Protein AF-A0AAP3A4W0-F1 (afdb_monomer_lite)

Foldseek 3Di:
DEDELPDDLVVLVVCLVVDLEYEYAQDDVRVDPPDPVVVVSLVVNVCVQCVVPNGNRAYEYELQPDPVSVVPHRHPYYDNDDD

pLDDT: mean 95.76, std 7.37, range [51.03, 98.81]

Sequence (83 aa):
PVWHLHESIDRLIELCREWPRVCFGSSGEYAAIRTAHWHRRMQDAFEAIYCRHNFKTAVHGLRMLDGRVLGNYPLATADSTNL

Radius of gyration: 11.64 Å; chains: 1; bounding box: 35×23×29 Å

Secondary structure (DSSP, 8-state):
-EEETTS-HHHHHHHHHH-SEEEEE--GGG-STTSHHHHHHHHHHHIIIIIIS----EEEEET---HHHHTTS--SEE-----

Structure (mmCIF, N/CA/C/O backbone):
data_AF-A0AAP3A4W0-F1
#
_entry.id   AF-A0AAP3A4W0-F1
#
loop_
_atom_site.group_PDB
_atom_site.id
_atom_site.type_symbol
_atom_site.label_atom_id
_atom_site.label_alt_id
_atom_site.label_comp_id
_atom_site.label_asym_id
_atom_site.label_entity_id
_atom_site.label_seq_id
_atom_site.pdbx_PDB_ins_code
_atom_site.Cartn_x
_atom_site.Cartn_y
_atom_site.Cartn_z
_atom_site.occupancy
_atom_site.B_iso_or_equiv
_atom_site.auth_seq_id
_atom_site.auth_comp_id
_atom_site.auth_asym_id
_atom_site.auth_atom_id
_atom_site.pdbx_PDB_model_num
ATOM 1 N N . PRO A 1 1 ? 1.762 -0.513 10.106 1.00 97.94 1 PRO A N 1
ATO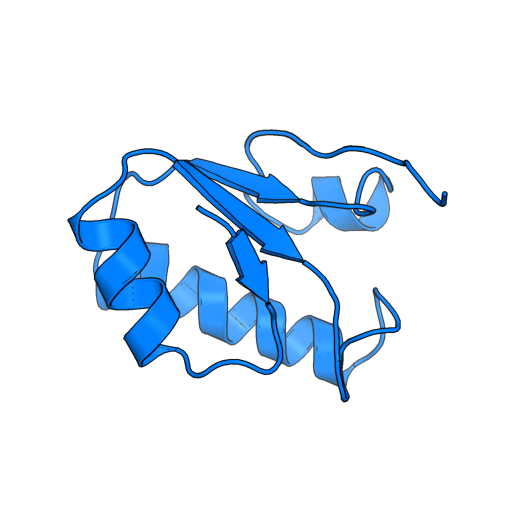M 2 C CA . PRO A 1 1 ? 1.935 -1.844 9.462 1.00 97.94 1 PRO A CA 1
ATOM 3 C C . PRO A 1 1 ? 2.270 -1.670 7.974 1.00 97.94 1 PRO A C 1
ATOM 5 O O . PRO A 1 1 ? 1.993 -0.603 7.427 1.00 97.94 1 PRO A O 1
ATOM 8 N N . VAL A 1 2 ? 2.846 -2.692 7.337 1.00 98.50 2 VAL A N 1
ATOM 9 C CA . VAL A 1 2 ? 3.098 -2.707 5.888 1.00 98.50 2 VAL A CA 1
ATOM 10 C C . VAL A 1 2 ? 2.159 -3.719 5.243 1.00 98.50 2 VAL A C 1
ATOM 12 O O . VAL A 1 2 ? 1.999 -4.817 5.767 1.00 98.50 2 VAL A O 1
ATOM 15 N N . TRP A 1 3 ? 1.544 -3.321 4.135 1.00 98.75 3 TRP A N 1
ATOM 16 C CA . TRP A 1 3 ? 0.896 -4.208 3.185 1.00 98.75 3 TRP A CA 1
ATOM 17 C C . TRP A 1 3 ? 1.744 -4.263 1.918 1.00 98.75 3 TRP A C 1
ATOM 19 O O . TRP A 1 3 ? 2.044 -3.243 1.285 1.00 98.75 3 TRP A O 1
ATOM 29 N N . HIS A 1 4 ? 2.164 -5.462 1.565 1.00 98.56 4 HIS A N 1
ATOM 30 C CA . HIS A 1 4 ? 2.881 -5.755 0.348 1.00 98.56 4 HIS A CA 1
ATOM 31 C C . HIS A 1 4 ? 1.884 -6.044 -0.772 1.00 98.56 4 HIS A C 1
ATOM 33 O O . HIS A 1 4 ? 0.949 -6.812 -0.594 1.00 98.56 4 HIS A O 1
ATOM 39 N N . LEU A 1 5 ? 2.083 -5.459 -1.955 1.00 98.50 5 LEU A N 1
ATOM 40 C CA . LEU A 1 5 ? 1.084 -5.515 -3.035 1.00 98.50 5 LEU A CA 1
ATOM 41 C C . LEU A 1 5 ? 0.716 -6.939 -3.494 1.00 98.50 5 LEU A C 1
ATOM 43 O O . LEU A 1 5 ? -0.368 -7.127 -4.042 1.00 98.50 5 LEU A O 1
ATOM 47 N N . HIS A 1 6 ? 1.593 -7.926 -3.288 1.00 98.19 6 HIS A N 1
ATOM 48 C CA . HIS A 1 6 ? 1.319 -9.334 -3.603 1.00 98.19 6 HIS A CA 1
ATOM 49 C C . HIS A 1 6 ? 0.466 -10.055 -2.543 1.00 98.19 6 HIS A C 1
ATOM 51 O O . HIS A 1 6 ? -0.044 -11.139 -2.813 1.00 98.19 6 HIS A O 1
ATOM 57 N N . GLU A 1 7 ? 0.298 -9.481 -1.349 1.00 98.69 7 GLU A N 1
ATOM 58 C CA . GLU A 1 7 ? -0.620 -9.999 -0.332 1.00 98.69 7 GLU A CA 1
ATOM 59 C C . GLU A 1 7 ? -2.076 -9.765 -0.751 1.00 98.69 7 GLU A C 1
ATOM 61 O O . GLU A 1 7 ? -2.365 -8.932 -1.608 1.00 98.69 7 GLU A O 1
ATOM 66 N N . SER A 1 8 ? -3.023 -10.477 -0.138 1.00 98.56 8 SER A N 1
ATOM 67 C CA . SER A 1 8 ? -4.449 -10.349 -0.460 1.00 98.56 8 SER A CA 1
ATOM 68 C C . SER A 1 8 ? -5.026 -8.968 -0.101 1.00 98.56 8 SER A C 1
ATOM 70 O O . SER A 1 8 ? -4.514 -8.263 0.770 1.00 98.56 8 SER A O 1
ATOM 72 N N . ILE A 1 9 ? -6.132 -8.587 -0.756 1.00 98.69 9 ILE A N 1
ATOM 73 C CA . ILE A 1 9 ? -6.888 -7.371 -0.396 1.00 98.69 9 ILE A CA 1
ATOM 74 C C . ILE A 1 9 ? -7.555 -7.523 0.977 1.00 98.69 9 ILE A C 1
ATOM 76 O O . ILE A 1 9 ? -7.623 -6.555 1.725 1.00 98.69 9 ILE A O 1
ATOM 80 N N . ASP A 1 10 ? -7.967 -8.732 1.361 1.00 98.69 10 ASP A N 1
ATOM 81 C CA . ASP A 1 10 ? -8.532 -8.978 2.693 1.00 98.69 10 ASP A CA 1
ATOM 82 C C . ASP A 1 10 ? -7.534 -8.621 3.798 1.00 98.69 10 ASP A C 1
ATOM 84 O O . ASP A 1 10 ? -7.892 -7.971 4.779 1.00 98.69 10 ASP A O 1
ATOM 88 N N . ARG A 1 11 ? -6.245 -8.936 3.601 1.00 98.56 11 ARG A N 1
ATOM 89 C CA . ARG A 1 11 ? -5.195 -8.519 4.536 1.00 98.56 11 ARG A CA 1
ATOM 90 C C . ARG A 1 11 ? -5.111 -6.998 4.649 1.00 98.56 11 ARG A C 1
ATOM 92 O O . ARG A 1 11 ? -4.991 -6.486 5.760 1.00 98.56 11 ARG A O 1
ATOM 99 N N . LEU A 1 12 ? -5.183 -6.284 3.525 1.00 98.81 12 LEU A N 1
ATOM 100 C CA . LEU A 1 12 ? -5.210 -4.821 3.517 1.00 98.81 12 LEU A CA 1
ATOM 101 C C . LEU A 1 12 ? -6.408 -4.280 4.308 1.00 98.81 12 LEU A C 1
ATOM 103 O O . LEU A 1 12 ? -6.242 -3.357 5.101 1.00 98.81 12 LEU A O 1
ATOM 107 N N . ILE A 1 13 ? -7.590 -4.874 4.134 1.00 98.69 13 ILE A N 1
ATOM 108 C CA . ILE A 1 13 ? -8.810 -4.477 4.845 1.00 98.69 13 ILE A CA 1
ATOM 109 C C . ILE A 1 13 ? -8.640 -4.646 6.357 1.00 98.69 13 ILE A C 1
ATOM 111 O O . ILE A 1 13 ? -8.942 -3.707 7.096 1.00 98.69 13 ILE A O 1
ATOM 115 N N . GLU A 1 14 ? -8.114 -5.782 6.827 1.00 98.69 14 GLU A N 1
ATOM 116 C CA . GLU A 1 14 ? -7.869 -5.977 8.265 1.00 98.69 14 GLU A CA 1
ATOM 117 C C . GLU A 1 14 ? -6.868 -4.952 8.816 1.00 98.69 14 GLU A C 1
ATOM 119 O O . GLU A 1 14 ? -7.095 -4.355 9.867 1.00 98.69 14 GLU A O 1
ATOM 124 N N . LEU A 1 15 ? -5.801 -4.648 8.067 1.00 98.75 15 LEU A N 1
ATOM 125 C CA . LEU A 1 15 ? -4.850 -3.606 8.461 1.00 98.75 15 LEU A CA 1
ATOM 126 C C . LEU A 1 15 ? -5.504 -2.218 8.551 1.00 98.75 15 LEU A C 1
ATOM 128 O O . LEU A 1 15 ? -5.203 -1.464 9.476 1.00 98.75 15 LEU A O 1
ATOM 132 N N . CYS A 1 16 ? -6.390 -1.872 7.616 1.00 98.62 16 CYS A N 1
ATOM 133 C CA . CYS A 1 16 ? -7.102 -0.593 7.620 1.00 98.62 16 CYS A CA 1
ATOM 134 C C . CYS A 1 16 ? -8.140 -0.477 8.747 1.00 98.62 16 CYS A C 1
ATOM 136 O O . CYS A 1 16 ? -8.378 0.634 9.221 1.00 98.62 16 CYS A O 1
ATOM 138 N N . ARG A 1 17 ? -8.742 -1.589 9.190 1.00 98.19 17 ARG A N 1
ATOM 139 C CA . ARG A 1 17 ? -9.670 -1.608 10.337 1.00 98.19 17 ARG A CA 1
ATOM 140 C C . ARG A 1 17 ? -8.970 -1.308 11.655 1.00 98.19 17 ARG A C 1
ATOM 142 O O . ARG A 1 17 ? -9.548 -0.655 12.518 1.00 98.19 17 ARG A O 1
ATOM 149 N N . GLU A 1 18 ? -7.744 -1.791 11.806 1.00 98.38 18 GLU A N 1
ATOM 150 C CA . GLU A 1 18 ? -6.992 -1.679 13.055 1.00 98.38 18 GLU A CA 1
ATOM 151 C C . GLU A 1 18 ? -6.135 -0.409 13.135 1.00 98.38 18 GLU A C 1
ATOM 153 O O . GLU A 1 18 ? -5.930 0.126 14.225 1.00 98.38 18 GLU A O 1
ATOM 158 N N . TRP A 1 19 ? -5.616 0.083 12.003 1.00 98.50 19 TRP A N 1
ATOM 159 C CA . TRP A 1 19 ? -4.591 1.128 11.997 1.00 98.50 19 TRP A CA 1
ATOM 160 C C . TRP A 1 19 ? -5.009 2.367 11.193 1.00 98.50 19 TRP A C 1
ATOM 162 O O . TRP A 1 19 ? -5.441 2.258 10.043 1.00 98.50 19 TRP A O 1
ATOM 172 N N . PRO A 1 20 ? -4.772 3.586 11.722 1.00 97.81 20 PRO A N 1
ATOM 173 C CA . PRO A 1 20 ? -5.082 4.828 11.010 1.00 97.81 20 PRO A CA 1
ATOM 174 C C . PRO A 1 20 ? -4.125 5.103 9.839 1.00 97.81 20 PRO A C 1
ATOM 176 O O . PRO A 1 20 ? -4.392 5.978 9.015 1.00 97.81 20 PRO A O 1
ATOM 179 N N . ARG A 1 21 ? -3.002 4.378 9.750 1.00 98.62 21 ARG A N 1
ATOM 180 C CA . ARG A 1 21 ? -2.032 4.471 8.655 1.00 98.62 21 ARG A CA 1
ATOM 181 C C . ARG A 1 21 ? -1.499 3.096 8.266 1.00 98.62 21 ARG A C 1
ATOM 183 O O . ARG A 1 21 ? -1.102 2.316 9.133 1.00 98.62 21 ARG A O 1
ATOM 190 N N . VAL A 1 22 ? -1.401 2.854 6.962 1.00 98.75 22 VAL A N 1
ATOM 191 C CA . VAL A 1 22 ? -0.820 1.639 6.373 1.00 98.75 22 VAL A CA 1
ATOM 192 C C . VAL A 1 22 ? 0.233 2.030 5.336 1.00 98.75 22 VAL A C 1
ATOM 194 O O . VAL A 1 22 ? 0.037 2.965 4.561 1.00 98.75 22 VAL A O 1
ATOM 197 N N . CYS A 1 23 ? 1.367 1.330 5.327 1.00 98.62 23 CYS A N 1
ATOM 198 C CA . CYS A 1 23 ? 2.404 1.511 4.315 1.00 98.62 23 CYS A CA 1
ATOM 199 C C . CYS A 1 23 ? 2.195 0.528 3.160 1.00 98.62 23 CYS A C 1
ATOM 201 O O . CYS A 1 23 ? 1.915 -0.641 3.407 1.00 98.62 23 CYS A O 1
ATOM 203 N N . PHE A 1 24 ? 2.364 0.974 1.920 1.00 98.50 24 PHE A N 1
ATOM 204 C CA . PHE A 1 24 ? 2.303 0.140 0.721 1.00 98.50 24 PHE A CA 1
ATOM 205 C C . PHE A 1 24 ? 3.714 -0.164 0.232 1.00 98.50 24 PHE A C 1
ATOM 207 O O . PHE A 1 24 ? 4.487 0.754 -0.037 1.00 98.50 24 PHE A O 1
ATOM 214 N N . GLY A 1 25 ? 4.039 -1.449 0.094 1.00 97.75 25 GLY A N 1
ATOM 215 C CA . GLY A 1 25 ? 5.329 -1.918 -0.409 1.00 97.75 25 GLY A CA 1
ATOM 216 C C . GLY A 1 25 ? 5.202 -2.722 -1.702 1.00 97.75 25 GLY A C 1
ATOM 217 O O . GLY A 1 25 ? 4.720 -3.860 -1.694 1.00 97.75 25 GLY A O 1
ATOM 218 N N . SER A 1 26 ? 5.687 -2.169 -2.816 1.00 96.69 26 SER A N 1
ATOM 219 C CA . SER A 1 26 ? 5.817 -2.900 -4.089 1.00 96.69 26 SER A CA 1
ATOM 220 C C . SER A 1 26 ? 6.641 -4.176 -3.904 1.00 96.69 26 SER A C 1
ATOM 222 O O . SER A 1 26 ? 7.677 -4.162 -3.240 1.00 96.69 26 SER A O 1
ATOM 224 N N . SER A 1 27 ? 6.150 -5.304 -4.417 1.00 96.19 27 SER A N 1
ATOM 225 C CA . SER A 1 27 ? 6.694 -6.640 -4.123 1.00 96.19 27 SER A CA 1
ATOM 226 C C . SER A 1 27 ? 6.052 -7.721 -4.998 1.00 96.19 27 SER A C 1
ATOM 228 O O . SER A 1 27 ? 4.992 -7.496 -5.583 1.00 96.19 27 SER A O 1
ATOM 230 N N . GLY A 1 28 ? 6.686 -8.896 -5.073 1.00 96.12 28 GLY A N 1
ATOM 231 C CA . GLY A 1 28 ? 6.212 -10.013 -5.895 1.00 96.12 28 GLY A CA 1
ATOM 232 C C . GLY A 1 28 ? 6.081 -9.619 -7.366 1.00 96.12 28 GLY A C 1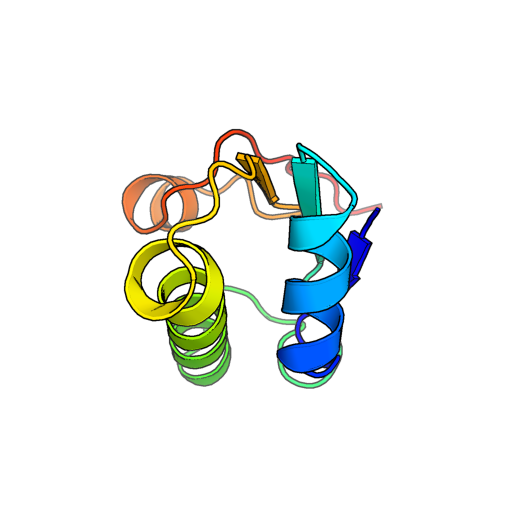
ATOM 233 O O . GLY A 1 28 ? 6.931 -8.907 -7.903 1.00 96.12 28 GLY A O 1
ATOM 234 N N . GLU A 1 29 ? 4.982 -10.023 -8.000 1.00 96.94 29 GLU A N 1
ATOM 235 C CA . GLU A 1 29 ? 4.658 -9.625 -9.377 1.00 96.94 29 GLU A CA 1
ATOM 236 C C . GLU A 1 29 ? 4.482 -8.104 -9.541 1.00 96.94 29 GLU A C 1
ATOM 238 O O . GLU A 1 29 ? 4.594 -7.599 -10.647 1.00 96.94 29 GLU A O 1
ATOM 243 N N . TYR A 1 30 ? 4.291 -7.355 -8.450 1.00 97.31 30 TYR A N 1
ATOM 244 C CA . TYR A 1 30 ? 4.140 -5.898 -8.432 1.00 97.31 30 TYR A CA 1
ATOM 245 C C . TYR A 1 30 ? 5.410 -5.178 -7.954 1.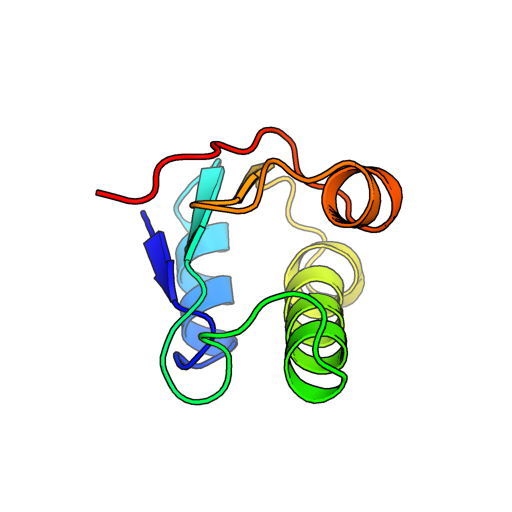00 97.31 30 TYR A C 1
ATOM 247 O O . TYR A 1 30 ? 5.331 -4.065 -7.435 1.00 97.31 30 TYR A O 1
ATOM 255 N N . ALA A 1 31 ? 6.589 -5.801 -8.049 1.00 95.25 31 ALA A N 1
ATOM 256 C CA . ALA A 1 31 ? 7.841 -5.178 -7.611 1.00 95.25 31 ALA A CA 1
ATOM 257 C C . ALA A 1 31 ? 8.204 -3.933 -8.442 1.00 95.25 31 ALA A C 1
ATOM 259 O O . ALA A 1 31 ? 8.676 -2.934 -7.897 1.00 95.25 31 ALA A O 1
ATOM 260 N N . ALA A 1 32 ? 7.952 -3.975 -9.753 1.00 94.94 32 ALA A N 1
ATOM 261 C CA . ALA A 1 32 ? 8.186 -2.851 -10.649 1.00 94.94 32 ALA A CA 1
ATOM 262 C C . ALA A 1 32 ? 6.996 -1.880 -10.620 1.00 94.94 32 ALA A C 1
ATOM 264 O O . ALA A 1 32 ? 5.890 -2.212 -11.045 1.00 94.94 32 ALA A O 1
ATOM 265 N N . ILE A 1 33 ? 7.233 -0.657 -10.145 1.00 94.94 33 ILE A N 1
ATOM 266 C CA . ILE A 1 33 ? 6.206 0.390 -10.124 1.00 94.94 33 ILE A CA 1
ATOM 267 C C . ILE A 1 33 ? 5.865 0.875 -11.538 1.00 94.94 33 ILE A C 1
ATOM 269 O O . ILE A 1 33 ? 6.693 0.828 -12.450 1.00 94.94 33 ILE A O 1
ATOM 273 N N . ARG A 1 34 ? 4.655 1.425 -11.697 1.00 95.31 34 ARG A N 1
ATOM 274 C CA . ARG A 1 34 ? 4.128 2.009 -12.949 1.00 95.31 34 ARG A CA 1
ATOM 275 C C . ARG A 1 34 ? 3.952 1.032 -14.119 1.00 95.31 34 ARG A C 1
ATOM 277 O O . ARG A 1 34 ? 3.678 1.455 -15.240 1.00 95.31 34 ARG A O 1
ATOM 284 N N . THR A 1 35 ? 4.093 -0.269 -13.899 1.00 96.88 35 THR A N 1
ATOM 285 C CA . THR A 1 35 ? 3.665 -1.269 -14.883 1.00 96.88 35 THR A CA 1
ATOM 286 C C . THR A 1 35 ? 2.138 -1.346 -14.924 1.00 96.88 35 THR A C 1
ATOM 288 O O . THR A 1 35 ? 1.452 -0.953 -13.978 1.00 96.88 35 THR A O 1
ATOM 291 N N . ALA A 1 36 ? 1.575 -1.897 -16.001 1.00 97.69 36 ALA A N 1
ATOM 292 C CA . ALA A 1 36 ? 0.123 -2.037 -16.130 1.00 97.69 36 ALA A CA 1
ATOM 293 C C . ALA A 1 36 ? -0.504 -2.889 -15.005 1.00 97.69 36 ALA A C 1
ATOM 295 O O . ALA A 1 36 ? -1.553 -2.529 -14.472 1.00 97.69 36 ALA A O 1
ATO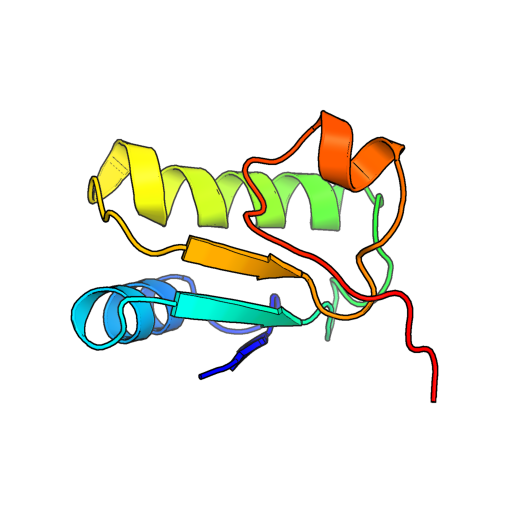M 296 N N . HIS A 1 37 ? 0.147 -3.989 -14.607 1.00 97.50 37 HIS A N 1
ATOM 297 C CA . HIS A 1 37 ? -0.328 -4.837 -13.506 1.00 97.50 37 HIS A CA 1
ATOM 298 C C . HIS A 1 37 ? -0.226 -4.123 -12.153 1.00 97.50 37 HIS A C 1
ATOM 300 O O . HIS A 1 37 ? -1.152 -4.206 -11.352 1.00 97.50 37 HIS A O 1
ATOM 306 N N . TRP A 1 38 ? 0.839 -3.349 -11.920 1.00 98.19 38 TRP A N 1
ATOM 307 C CA . TRP A 1 38 ? 0.973 -2.530 -10.716 1.00 98.19 38 TRP A CA 1
ATOM 308 C C . TRP A 1 38 ? -0.112 -1.450 -10.639 1.00 98.19 38 TRP A C 1
ATOM 310 O O . TRP A 1 38 ? -0.724 -1.272 -9.590 1.00 98.19 38 TRP A O 1
ATOM 320 N N . HIS A 1 39 ? -0.417 -0.778 -11.755 1.00 98.00 39 HIS A N 1
ATOM 321 C CA . HIS A 1 39 ? -1.502 0.205 -11.818 1.00 98.00 39 HIS A CA 1
ATOM 322 C C . HIS A 1 39 ? -2.857 -0.410 -11.454 1.00 98.00 39 HIS A C 1
ATOM 324 O O . HIS A 1 39 ? -3.563 0.135 -10.607 1.00 98.00 39 HIS A O 1
ATOM 330 N N . ARG A 1 40 ? -3.191 -1.566 -12.041 1.00 98.31 40 ARG A N 1
ATOM 331 C CA . ARG A 1 40 ? -4.420 -2.297 -11.704 1.00 98.31 40 ARG A CA 1
ATOM 332 C C . ARG A 1 40 ? -4.462 -2.654 -10.219 1.00 98.31 40 ARG A C 1
ATOM 334 O O . ARG A 1 40 ? -5.466 -2.419 -9.561 1.00 98.31 40 ARG A O 1
ATOM 341 N N . ARG A 1 41 ? -3.339 -3.118 -9.665 1.00 98.50 41 ARG A N 1
ATOM 342 C CA . ARG A 1 41 ? -3.262 -3.496 -8.253 1.00 98.50 41 ARG A CA 1
ATOM 343 C C . ARG A 1 41 ? -3.478 -2.327 -7.300 1.00 98.50 41 ARG A C 1
ATOM 345 O O . ARG A 1 41 ? -4.174 -2.467 -6.298 1.00 98.50 41 ARG A O 1
ATOM 352 N N . MET A 1 42 ? -2.890 -1.176 -7.612 1.00 98.44 42 MET A N 1
ATOM 353 C CA . MET A 1 42 ? -3.079 0.046 -6.833 1.00 98.44 42 MET A CA 1
ATOM 354 C C . MET A 1 42 ? -4.528 0.539 -6.903 1.00 98.44 42 MET A C 1
ATOM 356 O O . MET A 1 42 ? -5.059 0.984 -5.888 1.00 98.44 42 MET A O 1
ATOM 360 N N . GLN A 1 43 ? -5.178 0.430 -8.067 1.00 98.38 43 GLN A N 1
ATOM 361 C CA . GLN A 1 43 ? -6.602 0.746 -8.216 1.00 98.38 43 GLN A CA 1
ATOM 362 C C . GLN A 1 43 ? -7.464 -0.162 -7.338 1.00 98.38 43 GLN A C 1
ATOM 364 O O . GLN A 1 43 ? -8.235 0.359 -6.536 1.00 98.38 43 GLN A O 1
ATOM 369 N N . ASP A 1 44 ? -7.266 -1.483 -7.404 1.00 98.56 44 ASP A N 1
ATOM 370 C CA . ASP A 1 44 ? -8.001 -2.445 -6.572 1.00 98.56 44 ASP A CA 1
ATOM 371 C C . ASP A 1 44 ? -7.854 -2.124 -5.075 1.00 98.56 44 ASP A C 1
ATOM 373 O O . ASP A 1 44 ? -8.828 -2.140 -4.319 1.00 98.56 44 ASP A O 1
ATOM 377 N N . ALA A 1 45 ? -6.630 -1.799 -4.643 1.00 98.69 45 ALA A N 1
ATOM 378 C CA . ALA A 1 45 ? -6.327 -1.466 -3.257 1.00 98.69 45 ALA A CA 1
ATOM 379 C C . ALA A 1 45 ? -7.033 -0.180 -2.803 1.00 98.69 45 ALA A C 1
ATOM 381 O O . ALA A 1 45 ? -7.682 -0.165 -1.758 1.00 98.69 45 ALA A O 1
ATOM 382 N N . PHE A 1 46 ? -6.949 0.901 -3.582 1.00 98.56 46 PHE A N 1
ATOM 383 C CA . PHE A 1 46 ? -7.590 2.163 -3.209 1.00 98.56 46 PHE A CA 1
ATOM 384 C C . PHE A 1 46 ? -9.112 2.128 -3.330 1.00 98.56 46 PHE A C 1
ATOM 386 O O . PHE A 1 46 ? -9.790 2.731 -2.498 1.00 98.56 46 PHE A O 1
ATOM 393 N N . GLU A 1 47 ? -9.659 1.398 -4.304 1.00 98.44 47 GLU A N 1
ATOM 394 C CA . GLU A 1 47 ? -11.099 1.164 -4.403 1.00 98.44 47 GLU A CA 1
ATOM 395 C C . GLU A 1 47 ? -11.601 0.415 -3.162 1.00 98.44 47 GLU A C 1
ATOM 397 O O . GLU A 1 47 ? -12.603 0.813 -2.565 1.00 98.44 47 GLU A O 1
ATOM 402 N N . ALA A 1 48 ? -10.878 -0.619 -2.714 1.00 98.62 48 ALA A N 1
ATOM 403 C CA . ALA A 1 48 ? -11.214 -1.334 -1.489 1.00 98.62 48 ALA A CA 1
ATOM 404 C C . ALA A 1 48 ? -11.224 -0.396 -0.271 1.00 98.62 48 ALA A C 1
ATOM 406 O O . ALA A 1 48 ? -12.211 -0.365 0.466 1.00 98.62 48 ALA A O 1
ATOM 407 N N . ILE A 1 49 ? -10.173 0.412 -0.087 1.00 98.44 49 ILE A N 1
ATOM 408 C CA . ILE A 1 49 ? -10.058 1.316 1.067 1.00 98.44 49 ILE A CA 1
ATOM 409 C C . ILE A 1 49 ? -11.151 2.390 1.042 1.00 98.44 49 ILE A C 1
ATOM 411 O O . ILE A 1 49 ? -11.895 2.531 2.014 1.00 98.44 49 ILE A O 1
ATOM 415 N N . TYR A 1 50 ? -11.246 3.165 -0.040 1.00 97.88 50 TYR A N 1
ATOM 416 C CA . TYR A 1 50 ? -11.997 4.423 -0.043 1.00 97.88 50 TYR A CA 1
ATOM 417 C C . TYR A 1 50 ? -13.397 4.314 -0.639 1.00 97.88 50 TYR A C 1
ATOM 419 O O . TYR A 1 50 ? -14.286 5.042 -0.202 1.00 97.88 50 TYR A O 1
ATOM 427 N N . CYS A 1 51 ? -13.623 3.410 -1.593 1.00 97.44 51 CYS A N 1
ATOM 428 C CA . CYS A 1 51 ? -14.923 3.272 -2.250 1.00 97.44 51 CYS A CA 1
ATOM 429 C C . CYS A 1 51 ? -15.778 2.183 -1.599 1.00 97.44 51 CYS A C 1
ATOM 431 O O . CYS A 1 51 ? -16.939 2.428 -1.285 1.00 97.44 51 CYS A O 1
ATOM 433 N N . ARG A 1 52 ? -15.216 0.990 -1.369 1.00 98.12 52 ARG A N 1
ATOM 434 C CA . ARG A 1 52 ? -15.975 -0.158 -0.844 1.00 98.12 52 ARG A CA 1
ATOM 435 C C . ARG A 1 52 ? -16.150 -0.100 0.670 1.00 98.12 52 ARG A C 1
ATOM 437 O O . ARG A 1 52 ? -17.243 -0.357 1.163 1.00 98.12 52 ARG A O 1
ATOM 444 N N . HIS A 1 53 ? -15.091 0.248 1.402 1.00 98.00 53 HIS A N 1
ATOM 445 C CA . HIS A 1 53 ? -15.121 0.280 2.869 1.00 98.00 53 HIS A CA 1
ATOM 446 C C . HIS A 1 53 ? -15.135 1.687 3.480 1.00 98.00 53 HIS A C 1
ATOM 448 O O . HIS A 1 53 ? -15.431 1.819 4.666 1.00 98.00 53 HIS A O 1
ATOM 454 N N . ASN A 1 54 ? -14.861 2.738 2.696 1.00 97.62 54 ASN A N 1
ATOM 455 C CA . ASN A 1 54 ? -14.846 4.139 3.147 1.00 97.62 54 ASN A CA 1
ATOM 456 C C . ASN A 1 54 ? -13.962 4.382 4.393 1.00 97.62 54 ASN A C 1
ATOM 458 O O . ASN A 1 54 ? -14.280 5.201 5.263 1.00 97.62 54 ASN A O 1
ATOM 462 N N . PHE A 1 55 ? -12.831 3.678 4.489 1.00 98.12 55 PHE A N 1
ATOM 463 C CA . PHE A 1 55 ? -11.855 3.902 5.551 1.00 98.12 55 PHE A CA 1
ATOM 464 C C . PHE A 1 55 ? -11.224 5.294 5.438 1.00 98.12 55 PHE A C 1
ATOM 466 O O . PHE A 1 55 ? -11.083 5.858 4.353 1.00 98.12 55 PHE A O 1
ATOM 473 N N . LYS A 1 56 ? -10.792 5.847 6.577 1.00 97.69 56 LYS A N 1
ATOM 474 C CA . LYS A 1 56 ? -10.013 7.101 6.642 1.00 97.69 56 LYS A CA 1
ATOM 475 C C . LYS A 1 56 ? -8.511 6.855 6.794 1.00 97.69 56 LYS A C 1
ATOM 477 O O . LYS A 1 56 ? -7.764 7.766 7.138 1.00 97.69 56 LYS A O 1
ATOM 482 N N . THR A 1 57 ? -8.076 5.621 6.546 1.00 98.19 57 THR A N 1
ATOM 483 C CA . THR A 1 57 ? -6.681 5.206 6.657 1.00 98.19 57 THR A CA 1
ATOM 484 C C . THR A 1 57 ? -5.807 6.007 5.695 1.00 98.19 57 THR A C 1
ATOM 486 O O . THR A 1 57 ? -6.062 6.056 4.490 1.00 98.19 57 THR A O 1
ATOM 489 N N . ALA A 1 58 ? -4.754 6.622 6.227 1.00 98.44 58 ALA A N 1
ATOM 490 C CA . ALA A 1 58 ? -3.729 7.276 5.429 1.00 98.44 58 ALA A CA 1
ATOM 491 C C . ALA A 1 58 ? -2.779 6.230 4.831 1.00 98.44 58 ALA A C 1
ATOM 493 O O . ALA A 1 58 ? -2.334 5.320 5.537 1.00 98.44 58 ALA A O 1
ATOM 494 N N . VAL A 1 59 ? -2.419 6.380 3.556 1.00 98.69 59 VAL A N 1
ATOM 495 C CA . VAL A 1 59 ? -1.482 5.463 2.891 1.00 98.69 59 VAL A CA 1
ATOM 496 C C . VAL A 1 59 ? -0.118 6.119 2.710 1.00 98.69 59 VAL A C 1
ATOM 498 O O . VAL A 1 59 ? -0.023 7.230 2.191 1.00 98.69 59 VAL A O 1
ATOM 501 N N . HIS A 1 60 ? 0.938 5.423 3.133 1.00 98.38 60 HIS A N 1
ATOM 502 C CA . HIS A 1 60 ? 2.324 5.807 2.871 1.00 98.38 60 HIS A CA 1
ATOM 503 C C . HIS A 1 60 ? 2.954 4.886 1.819 1.00 98.38 60 HIS A C 1
ATOM 505 O O . HIS A 1 60 ? 2.956 3.674 2.005 1.00 98.38 60 HIS A O 1
ATOM 511 N N . GLY A 1 61 ? 3.491 5.425 0.726 1.00 97.75 61 GLY A N 1
ATOM 512 C CA . GLY A 1 61 ? 4.121 4.623 -0.329 1.00 97.75 61 GLY A CA 1
ATOM 513 C C . GLY A 1 61 ? 5.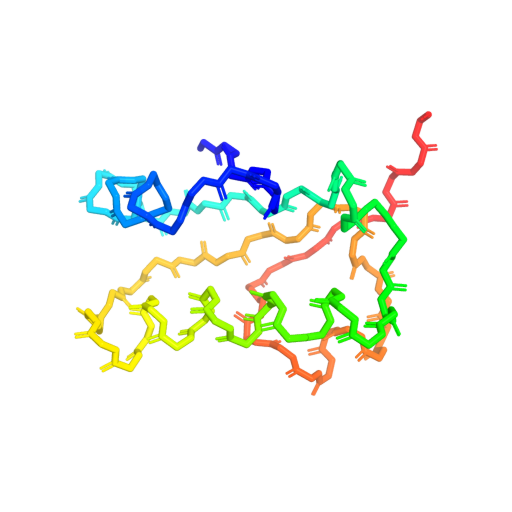623 4.416 -0.109 1.00 97.75 61 GLY A 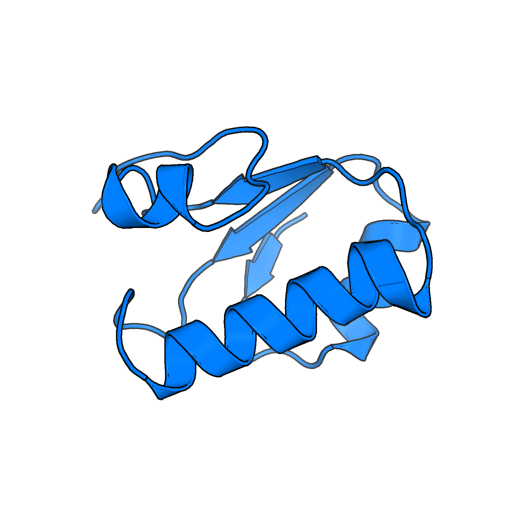C 1
ATOM 514 O O . GLY A 1 61 ? 6.393 5.369 -0.221 1.00 97.75 61 GLY A O 1
ATOM 515 N N . LEU A 1 62 ? 6.051 3.175 0.131 1.00 96.69 62 LEU A N 1
ATOM 516 C CA . LEU A 1 62 ? 7.469 2.817 0.250 1.00 96.69 62 LEU A CA 1
ATOM 517 C C . LEU A 1 62 ? 8.096 2.720 -1.144 1.00 96.69 62 LEU A C 1
ATOM 519 O O . LEU A 1 62 ? 7.583 1.974 -1.983 1.00 96.69 62 LEU A O 1
ATOM 523 N N . ARG A 1 63 ? 9.207 3.426 -1.398 1.00 92.56 63 ARG A N 1
ATOM 524 C CA . ARG A 1 63 ? 9.840 3.520 -2.734 1.00 92.56 63 ARG A CA 1
ATOM 525 C C . ARG A 1 63 ? 8.905 4.044 -3.829 1.00 92.56 63 ARG A C 1
ATOM 527 O O . ARG A 1 63 ? 8.980 3.640 -4.990 1.00 92.56 63 ARG A O 1
ATOM 534 N N . MET A 1 64 ? 7.997 4.941 -3.456 1.00 95.25 64 MET A N 1
ATOM 535 C CA . MET A 1 64 ? 6.980 5.514 -4.343 1.00 95.25 64 MET A CA 1
ATOM 536 C C . MET A 1 64 ? 7.084 7.037 -4.483 1.00 95.25 64 MET A C 1
ATOM 538 O O . MET A 1 64 ? 6.170 7.655 -5.031 1.00 95.25 64 MET A O 1
ATOM 542 N N . LEU A 1 65 ? 8.174 7.662 -4.022 1.00 94.56 65 LEU A N 1
ATOM 543 C CA . LEU A 1 65 ? 8.429 9.092 -4.215 1.00 94.56 65 LEU A CA 1
ATOM 544 C C . LEU A 1 65 ? 8.805 9.394 -5.683 1.00 94.56 65 LEU A C 1
ATOM 546 O O . LEU A 1 65 ? 9.956 9.653 -6.021 1.00 94.56 65 LEU A O 1
ATOM 550 N N . ASP A 1 66 ? 7.802 9.334 -6.562 1.00 92.12 66 ASP A N 1
ATOM 551 C CA . ASP A 1 66 ? 7.827 9.685 -7.988 1.00 92.12 66 ASP A CA 1
ATOM 552 C C . ASP A 1 66 ? 6.613 10.581 -8.287 1.00 92.12 66 ASP A C 1
ATOM 554 O O . ASP A 1 66 ? 5.485 10.249 -7.918 1.00 92.12 66 ASP A O 1
ATOM 558 N N . GLY A 1 67 ? 6.816 11.708 -8.979 1.00 91.06 67 GLY A N 1
ATOM 559 C CA . GLY A 1 67 ? 5.745 12.671 -9.272 1.00 91.06 67 GLY A CA 1
ATOM 560 C C . GLY A 1 67 ? 4.565 12.091 -10.067 1.00 91.06 67 GLY A C 1
ATOM 561 O O . GLY A 1 67 ? 3.424 12.491 -9.853 1.00 91.06 67 GLY A O 1
ATOM 562 N N . ARG A 1 68 ? 4.800 11.092 -10.925 1.00 91.88 68 ARG A N 1
ATOM 563 C CA . ARG A 1 68 ? 3.743 10.374 -11.661 1.00 91.88 68 ARG A CA 1
ATOM 564 C C . ARG A 1 68 ? 2.971 9.409 -10.772 1.00 91.88 68 ARG A C 1
ATOM 566 O O . ARG A 1 68 ? 1.878 9.002 -11.140 1.00 91.88 68 ARG A O 1
ATOM 573 N N . VAL A 1 69 ? 3.533 8.992 -9.643 1.00 93.94 69 VAL A N 1
ATOM 574 C CA . VAL A 1 69 ? 2.815 8.179 -8.658 1.00 93.94 69 VAL A CA 1
ATOM 575 C C . VAL A 1 69 ? 2.013 9.103 -7.747 1.00 93.94 69 VAL A C 1
ATOM 577 O O . VAL A 1 69 ? 0.796 8.970 -7.671 1.00 93.94 69 VAL A O 1
ATOM 580 N N . LEU A 1 70 ? 2.658 10.104 -7.148 1.00 93.19 70 LEU A N 1
ATOM 581 C CA . LEU A 1 70 ? 1.995 11.055 -6.251 1.00 93.19 70 LEU A CA 1
ATOM 582 C C . LEU A 1 70 ? 0.850 11.830 -6.918 1.00 93.19 70 LEU A C 1
ATOM 584 O O . LEU A 1 70 ? -0.152 12.103 -6.271 1.00 93.19 70 LEU A O 1
ATOM 588 N N . GLY A 1 71 ? 0.969 12.158 -8.208 1.00 92.56 71 GLY A N 1
ATOM 589 C CA . GLY A 1 71 ? -0.088 12.855 -8.945 1.00 92.56 71 GLY A CA 1
ATOM 590 C C . GLY A 1 71 ? -1.292 11.985 -9.323 1.00 92.56 71 GLY A C 1
ATOM 591 O O . GLY A 1 71 ? -2.333 12.528 -9.674 1.00 92.56 71 GLY A O 1
ATOM 592 N N . ASN A 1 72 ? -1.166 10.654 -9.264 1.00 94.50 72 ASN A N 1
ATOM 593 C CA . ASN A 1 72 ? -2.201 9.722 -9.729 1.00 94.50 72 ASN A CA 1
ATOM 594 C C . ASN A 1 72 ? -2.887 8.944 -8.601 1.00 94.50 72 ASN A C 1
ATOM 596 O O . ASN A 1 72 ? -3.889 8.277 -8.851 1.00 94.50 72 ASN A O 1
ATOM 600 N N . TYR A 1 73 ? -2.358 8.999 -7.379 1.00 96.81 73 TYR A N 1
ATOM 601 C CA . TYR A 1 73 ? -2.851 8.198 -6.266 1.00 96.81 73 TYR A CA 1
ATOM 602 C C . TYR A 1 73 ? -2.994 9.020 -4.990 1.00 96.81 73 TYR A C 1
ATOM 604 O O . TYR A 1 73 ? -2.144 9.867 -4.717 1.00 96.81 73 TYR A O 1
ATOM 612 N N . PRO A 1 74 ? -4.006 8.724 -4.156 1.00 96.75 74 PRO A N 1
ATOM 613 C CA . PRO A 1 74 ? -4.253 9.423 -2.897 1.00 96.75 74 PRO A CA 1
ATOM 614 C C . PRO A 1 74 ? -3.284 8.976 -1.782 1.00 96.75 74 PRO A C 1
ATOM 616 O O . PRO A 1 74 ? -3.696 8.571 -0.696 1.00 96.75 74 PRO A O 1
ATOM 619 N N . LEU A 1 75 ? -1.977 9.017 -2.045 1.00 97.44 75 LEU A N 1
ATOM 620 C CA . LEU A 1 75 ? -0.951 8.773 -1.034 1.00 97.44 75 LEU A CA 1
ATOM 621 C C . LEU A 1 75 ? -0.850 9.982 -0.103 1.00 97.44 75 LEU A C 1
ATOM 623 O O . LEU A 1 75 ? -0.750 11.120 -0.554 1.00 97.44 75 LEU A O 1
ATOM 627 N N . ALA A 1 76 ? -0.823 9.733 1.205 1.00 97.56 76 ALA A N 1
ATOM 628 C CA . ALA A 1 76 ? -0.598 10.777 2.197 1.00 97.56 76 ALA A CA 1
ATOM 629 C C . ALA A 1 76 ? 0.870 11.227 2.206 1.00 97.56 76 ALA A C 1
ATOM 631 O O . ALA A 1 76 ? 1.159 12.413 2.331 1.00 97.56 76 ALA A O 1
ATOM 632 N N . THR A 1 77 ? 1.799 10.277 2.081 1.00 97.19 77 THR A N 1
ATOM 633 C CA . THR A 1 77 ? 3.246 10.516 1.980 1.00 97.19 77 THR A CA 1
ATOM 634 C C . THR A 1 77 ? 3.911 9.381 1.192 1.00 97.19 77 THR A C 1
ATOM 636 O O . THR A 1 77 ? 3.322 8.315 1.017 1.00 97.19 77 THR A O 1
ATOM 639 N N . ALA A 1 78 ? 5.151 9.571 0.741 1.00 96.88 78 ALA A N 1
ATOM 640 C CA . ALA A 1 78 ? 5.961 8.513 0.134 1.00 96.88 78 ALA A CA 1
ATOM 641 C C . ALA A 1 78 ? 7.457 8.750 0.386 1.00 96.88 78 ALA A C 1
ATOM 643 O O . ALA A 1 78 ? 7.854 9.881 0.672 1.00 96.88 78 ALA A O 1
ATOM 644 N N . ASP A 1 79 ? 8.271 7.703 0.259 1.00 94.75 79 ASP A N 1
ATOM 645 C CA . ASP A 1 79 ? 9.738 7.777 0.307 1.00 94.75 79 ASP A CA 1
ATOM 646 C C . ASP A 1 79 ? 10.396 7.262 -0.990 1.00 94.75 79 ASP A C 1
ATOM 648 O O . ASP A 1 79 ? 9.753 6.608 -1.817 1.00 94.75 79 ASP A O 1
ATOM 652 N N . SER A 1 80 ? 11.667 7.619 -1.206 1.00 85.94 80 SER A N 1
ATOM 653 C CA . SER A 1 80 ? 12.461 7.257 -2.394 1.00 85.94 80 SER A CA 1
ATOM 654 C C . SER A 1 80 ? 13.461 6.123 -2.152 1.00 85.94 80 SER A C 1
ATOM 656 O O . SER A 1 80 ? 14.251 5.816 -3.046 1.00 85.94 80 SER A O 1
ATOM 658 N N . THR A 1 81 ? 13.493 5.524 -0.960 1.00 71.25 81 THR A N 1
ATOM 659 C CA . THR A 1 81 ? 14.678 4.788 -0.504 1.00 71.25 81 THR A CA 1
ATOM 660 C C . THR A 1 81 ? 14.843 3.438 -1.198 1.00 71.25 81 THR A C 1
ATOM 662 O O . THR A 1 81 ? 14.218 2.451 -0.819 1.00 71.25 81 THR A O 1
ATOM 665 N N . ASN A 1 82 ? 15.768 3.370 -2.154 1.00 58.88 82 ASN A N 1
ATOM 666 C CA . ASN A 1 82 ? 16.384 2.126 -2.610 1.00 58.88 82 ASN A CA 1
ATOM 667 C C . ASN A 1 82 ? 17.612 1.857 -1.726 1.00 58.88 82 ASN A C 1
ATOM 669 O O . ASN A 1 82 ? 18.675 2.413 -1.995 1.00 58.88 82 ASN A O 1
ATOM 673 N N . LEU A 1 83 ? 17.451 1.084 -0.648 1.00 51.03 83 LEU A N 1
ATOM 674 C CA . LEU A 1 83 ? 18.593 0.437 0.012 1.00 51.03 83 LEU A CA 1
ATOM 675 C C . LEU A 1 83 ? 18.968 -0.830 -0.759 1.00 51.03 83 LEU A C 1
ATOM 677 O O . LEU A 1 83 ? 18.024 -1.526 -1.208 1.00 51.03 83 LEU A O 1
#

Organism: Escherichia coli (NCBI:txid562)